Protein AF-A0A9P6IJ17-F1 (afdb_monomer_lite)

Structure (mmCIF, N/CA/C/O backbone):
data_AF-A0A9P6IJ17-F1
#
_entry.id   AF-A0A9P6IJ17-F1
#
loop_
_atom_site.group_PDB
_atom_site.id
_atom_site.type_symbol
_atom_site.label_atom_id
_atom_site.label_alt_id
_atom_site.label_comp_id
_atom_site.label_asym_id
_atom_site.label_entity_id
_atom_site.label_seq_id
_atom_site.pdbx_PDB_ins_code
_atom_site.Cartn_x
_atom_site.Cartn_y
_atom_site.Cartn_z
_atom_site.occupancy
_atom_site.B_iso_or_equiv
_atom_site.auth_seq_id
_atom_site.auth_comp_id
_atom_site.auth_asym_id
_atom_site.auth_atom_id
_atom_site.pdbx_PDB_model_num
ATOM 1 N N . THR A 1 1 ? -7.233 -4.844 2.425 1.00 83.69 1 THR A N 1
ATOM 2 C CA . THR A 1 1 ? -6.431 -4.882 1.190 1.00 83.69 1 THR A CA 1
ATOM 3 C C . THR A 1 1 ? -5.993 -3.486 0.821 1.00 83.69 1 THR A C 1
ATOM 5 O O . THR A 1 1 ? -6.788 -2.567 0.947 1.00 83.69 1 THR A O 1
ATOM 8 N N . PHE A 1 2 ? -4.740 -3.328 0.413 1.00 89.00 2 PHE A N 1
ATOM 9 C CA . PHE A 1 2 ? -4.174 -2.053 -0.026 1.00 89.00 2 PHE A CA 1
ATOM 10 C C . PHE A 1 2 ? -4.086 -2.003 -1.540 1.00 89.00 2 PHE A C 1
ATOM 12 O O . PHE A 1 2 ? -3.667 -2.998 -2.135 1.00 89.00 2 PHE A O 1
ATOM 19 N N . HIS A 1 3 ? -4.415 -0.854 -2.130 1.00 90.44 3 HIS A N 1
ATOM 20 C CA . HIS A 1 3 ? -4.224 -0.572 -3.551 1.00 90.44 3 HIS A CA 1
ATOM 21 C C . HIS A 1 3 ? -3.409 0.711 -3.737 1.00 90.44 3 HIS A C 1
ATOM 23 O O . HIS A 1 3 ? -3.832 1.797 -3.350 1.00 90.44 3 HIS A O 1
ATOM 29 N N . CYS A 1 4 ? -2.259 0.582 -4.389 1.00 90.88 4 CYS A N 1
ATOM 30 C CA . CYS A 1 4 ? -1.347 1.674 -4.692 1.00 90.88 4 CYS A CA 1
ATOM 31 C C . CYS A 1 4 ? -1.113 1.770 -6.193 1.00 90.88 4 CYS A C 1
ATOM 33 O O . CYS A 1 4 ? -0.964 0.757 -6.870 1.00 90.88 4 CYS A O 1
ATOM 35 N N . ILE A 1 5 ? -1.009 2.984 -6.708 1.00 90.56 5 ILE A N 1
ATOM 36 C CA . ILE A 1 5 ? -0.558 3.268 -8.061 1.00 90.56 5 ILE A CA 1
ATOM 37 C C . ILE A 1 5 ? 0.677 4.151 -7.952 1.00 90.56 5 ILE A C 1
ATOM 39 O O . ILE A 1 5 ? 0.656 5.234 -7.369 1.00 90.56 5 ILE A O 1
ATOM 43 N N . GLY A 1 6 ? 1.767 3.691 -8.538 1.00 84.44 6 GLY A N 1
ATOM 44 C CA . GLY A 1 6 ? 3.030 4.404 -8.562 1.00 84.44 6 GLY A CA 1
ATOM 45 C C . GLY A 1 6 ? 3.952 3.761 -9.580 1.00 84.44 6 GLY A C 1
ATOM 46 O O . GLY A 1 6 ? 3.756 2.608 -9.970 1.00 84.44 6 GLY A O 1
ATOM 47 N N . TYR A 1 7 ? 4.962 4.509 -10.008 1.00 80.12 7 TYR A N 1
ATOM 48 C CA . TYR A 1 7 ? 6.017 3.994 -10.873 1.00 80.12 7 TYR A CA 1
ATOM 49 C C . TYR A 1 7 ? 7.299 3.881 -10.055 1.00 80.12 7 TYR A C 1
ATOM 51 O O . TYR A 1 7 ? 7.708 4.885 -9.469 1.00 80.12 7 TYR A O 1
ATOM 59 N N . PRO A 1 8 ? 7.920 2.693 -9.979 1.00 75.44 8 PRO A N 1
ATOM 60 C CA . PRO A 1 8 ? 9.209 2.584 -9.330 1.00 75.44 8 PRO A CA 1
ATOM 61 C C . PRO A 1 8 ? 10.242 3.359 -10.154 1.00 75.44 8 PRO A C 1
ATOM 63 O O . PRO A 1 8 ? 10.245 3.321 -11.383 1.00 75.44 8 PRO A O 1
ATOM 66 N N . THR A 1 9 ? 11.135 4.058 -9.470 1.00 73.56 9 THR A N 1
ATOM 67 C CA . THR A 1 9 ? 12.235 4.845 -10.036 1.00 73.56 9 THR A CA 1
ATOM 68 C C . THR A 1 9 ? 13.386 3.980 -10.556 1.00 73.56 9 THR A C 1
ATOM 70 O O . THR A 1 9 ? 14.298 4.493 -11.203 1.00 73.56 9 THR A O 1
ATOM 73 N N . SER A 1 10 ? 13.353 2.662 -10.321 1.00 69.12 10 SER A N 1
ATOM 74 C CA . SER A 1 10 ? 14.353 1.712 -10.815 1.00 69.12 10 SER A CA 1
ATOM 75 C C . SER A 1 10 ? 13.727 0.517 -11.537 1.00 69.12 10 SER A C 1
ATOM 77 O O . SE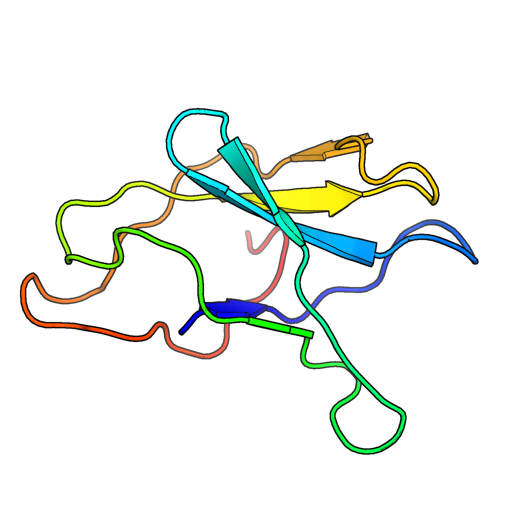R A 1 10 ? 12.624 0.077 -11.220 1.00 69.12 10 SER A O 1
ATOM 79 N N . THR A 1 11 ? 14.470 -0.058 -12.486 1.00 65.88 11 THR A N 1
ATOM 80 C CA . THR A 1 11 ? 14.045 -1.176 -13.351 1.00 65.88 11 THR A CA 1
ATOM 81 C C . THR A 1 11 ? 13.733 -2.471 -12.590 1.00 65.88 11 THR A C 1
ATOM 83 O O . THR A 1 11 ? 13.062 -3.348 -13.122 1.00 65.88 11 THR A O 1
ATOM 86 N N . GLY A 1 12 ? 14.220 -2.602 -11.352 1.00 68.88 12 GLY A N 1
ATOM 87 C CA . GLY A 1 12 ? 13.895 -3.698 -10.430 1.00 68.88 12 GLY A CA 1
ATOM 88 C C . GLY A 1 12 ? 13.109 -3.242 -9.198 1.00 68.88 12 GLY A C 1
ATOM 89 O O . GLY A 1 12 ? 13.040 -3.985 -8.218 1.00 68.88 12 GLY A O 1
ATOM 90 N N . GLY A 1 13 ? 12.594 -2.010 -9.213 1.00 75.00 13 GLY A N 1
ATOM 91 C CA . GLY A 1 13 ? 11.870 -1.431 -8.094 1.00 75.00 13 GLY A CA 1
ATOM 92 C C . GLY A 1 13 ? 10.471 -2.023 -7.945 1.00 75.00 13 GLY A C 1
ATOM 93 O O . GLY A 1 13 ? 9.863 -2.507 -8.900 1.00 75.00 13 GLY A O 1
ATOM 94 N N . ALA A 1 14 ? 9.966 -2.002 -6.719 1.00 91.25 14 ALA A N 1
ATOM 95 C CA . ALA A 1 14 ? 8.634 -2.477 -6.365 1.00 91.25 14 ALA A CA 1
ATOM 96 C C . ALA A 1 14 ? 7.972 -1.508 -5.383 1.00 91.25 14 ALA A C 1
ATOM 98 O O . ALA A 1 14 ? 8.625 -0.609 -4.860 1.00 91.25 14 ALA A O 1
ATOM 99 N N . PHE A 1 15 ? 6.691 -1.719 -5.086 1.00 94.69 15 PHE A N 1
ATOM 100 C CA . PHE A 1 15 ? 5.996 -0.978 -4.035 1.00 94.69 15 PHE A CA 1
ATOM 101 C C . PHE A 1 15 ? 5.712 -1.838 -2.810 1.00 94.69 15 PHE A C 1
ATOM 103 O O . PHE A 1 15 ? 5.597 -3.064 -2.882 1.00 94.69 15 PHE A O 1
ATOM 110 N N . GLY A 1 16 ? 5.581 -1.169 -1.673 1.00 94.81 16 GLY A N 1
ATOM 111 C CA . GLY A 1 16 ? 5.183 -1.741 -0.401 1.00 94.81 16 GLY A CA 1
ATOM 112 C C . GLY A 1 16 ? 4.317 -0.781 0.403 1.00 94.81 16 GLY A C 1
ATOM 113 O O . GLY A 1 16 ? 4.169 0.394 0.065 1.00 94.81 16 GLY A O 1
ATOM 114 N N . VAL A 1 17 ? 3.772 -1.298 1.494 1.00 94.56 17 VAL A N 1
ATOM 115 C CA . VAL A 1 17 ? 3.109 -0.522 2.542 1.00 94.56 17 VAL A CA 1
ATOM 116 C C . VAL A 1 17 ? 3.892 -0.713 3.828 1.00 94.56 17 VAL A C 1
ATOM 118 O O . VAL A 1 17 ? 4.201 -1.847 4.195 1.00 94.56 17 VAL A O 1
ATOM 121 N N . SER A 1 18 ? 4.208 0.385 4.504 1.00 94.25 18 SER A N 1
ATOM 122 C CA . SER A 1 18 ? 4.787 0.382 5.842 1.00 94.25 18 SER A CA 1
ATOM 123 C C . SER A 1 18 ? 3.693 0.630 6.874 1.00 94.25 18 SER A C 1
ATOM 125 O O . SER A 1 18 ? 2.988 1.637 6.801 1.00 94.25 18 SER A O 1
ATOM 127 N N . VAL A 1 19 ? 3.565 -0.279 7.841 1.00 92.38 19 VAL A N 1
ATOM 128 C CA . VAL A 1 19 ? 2.705 -0.131 9.023 1.00 92.38 19 VAL A CA 1
ATOM 129 C C . VAL A 1 19 ? 3.584 -0.293 10.253 1.00 92.38 19 VAL A C 1
ATOM 131 O O . VAL A 1 19 ? 4.192 -1.344 10.441 1.00 92.38 19 VAL A O 1
ATOM 134 N N . ALA A 1 20 ? 3.692 0.754 11.077 1.00 89.38 20 ALA A N 1
ATOM 135 C CA . ALA A 1 20 ? 4.557 0.768 12.265 1.00 89.38 20 ALA A CA 1
ATOM 136 C C . ALA A 1 20 ? 6.010 0.295 11.994 1.00 89.38 20 ALA A C 1
ATOM 138 O O . ALA A 1 20 ? 6.638 -0.339 12.839 1.00 89.38 20 ALA A O 1
ATOM 139 N N . GLY A 1 21 ? 6.543 0.576 10.797 1.00 88.88 21 GLY A N 1
ATOM 140 C CA . GLY A 1 21 ? 7.889 0.173 10.370 1.00 88.88 21 GLY A CA 1
ATOM 141 C C . GLY A 1 21 ? 7.993 -1.234 9.765 1.00 88.88 21 GLY A C 1
ATOM 142 O O . GLY A 1 21 ? 9.027 -1.561 9.184 1.00 88.88 21 GLY A O 1
ATOM 143 N N . ALA A 1 22 ? 6.941 -2.054 9.837 1.00 92.25 22 ALA A N 1
ATOM 144 C CA . ALA A 1 22 ? 6.881 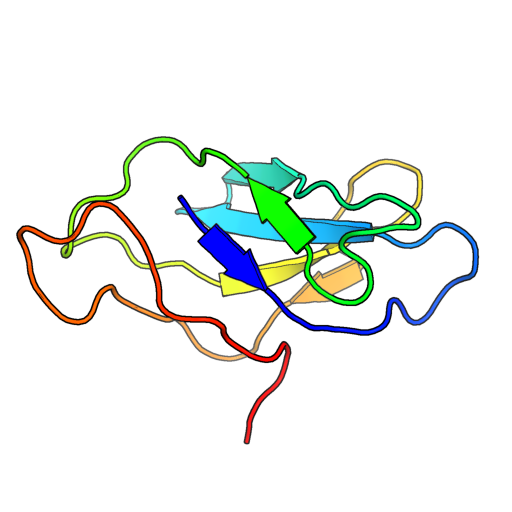-3.339 9.151 1.00 92.25 22 ALA A CA 1
ATOM 145 C C . ALA A 1 22 ? 6.436 -3.147 7.695 1.00 92.25 22 ALA A C 1
ATOM 147 O O . ALA A 1 22 ? 5.358 -2.613 7.427 1.00 92.25 22 ALA A O 1
ATOM 148 N N . ILE A 1 23 ? 7.263 -3.601 6.751 1.00 94.44 23 ILE A N 1
ATOM 149 C CA . ILE A 1 23 ? 6.994 -3.482 5.315 1.00 94.44 23 ILE A CA 1
ATOM 150 C C . ILE A 1 23 ? 6.286 -4.737 4.813 1.00 94.44 23 ILE A C 1
ATOM 152 O O . ILE A 1 23 ? 6.811 -5.845 4.910 1.00 94.44 23 ILE A O 1
ATOM 156 N N . THR A 1 24 ? 5.124 -4.546 4.194 1.00 94.31 24 THR A N 1
ATOM 157 C CA . THR A 1 24 ? 4.476 -5.562 3.361 1.00 94.31 24 THR A CA 1
ATOM 158 C C . THR A 1 24 ? 4.666 -5.200 1.895 1.00 94.31 24 THR A C 1
ATOM 160 O O . THR A 1 24 ? 4.235 -4.137 1.449 1.00 94.31 24 THR A O 1
ATOM 163 N N . LYS A 1 25 ? 5.312 -6.085 1.132 1.00 94.12 25 LYS A N 1
ATOM 164 C CA . LYS A 1 25 ? 5.501 -5.904 -0.310 1.00 94.12 25 LYS A CA 1
ATOM 165 C C . LYS A 1 25 ? 4.165 -6.063 -1.041 1.00 94.12 25 LYS A C 1
ATOM 167 O O . LYS A 1 25 ? 3.448 -7.035 -0.816 1.00 94.12 25 LYS A O 1
ATOM 172 N N . LEU A 1 26 ? 3.856 -5.121 -1.927 1.00 94.19 26 LEU A N 1
ATOM 173 C CA . LEU A 1 26 ? 2.714 -5.206 -2.830 1.00 94.19 26 LEU A CA 1
ATOM 174 C C . LEU A 1 26 ? 3.102 -5.964 -4.103 1.00 94.19 26 LEU A C 1
ATOM 176 O O . LEU A 1 26 ? 4.277 -6.089 -4.456 1.00 94.19 26 LEU A O 1
ATOM 180 N N . THR A 1 27 ? 2.097 -6.456 -4.814 1.00 92.69 27 THR A N 1
ATOM 181 C CA . THR A 1 27 ? 2.255 -7.240 -6.040 1.00 92.69 27 THR A CA 1
ATOM 182 C C . THR A 1 27 ? 1.448 -6.640 -7.183 1.00 92.69 27 THR A C 1
ATOM 184 O O . THR A 1 27 ? 0.405 -6.026 -6.970 1.00 92.69 27 THR A O 1
ATOM 187 N N . THR A 1 28 ? 1.941 -6.814 -8.404 1.00 91.94 28 THR A N 1
ATOM 188 C CA . THR A 1 28 ? 1.243 -6.482 -9.648 1.00 91.94 28 THR A CA 1
ATOM 189 C C . THR A 1 28 ? 1.636 -7.505 -10.717 1.00 91.94 28 THR A C 1
ATOM 191 O O . THR A 1 28 ? 2.592 -8.261 -10.532 1.00 91.94 28 THR A O 1
ATOM 194 N N . ASN A 1 29 ? 0.907 -7.546 -11.825 1.00 90.50 29 ASN A N 1
ATOM 195 C CA . ASN A 1 29 ? 1.221 -8.323 -13.018 1.00 90.50 29 ASN A CA 1
ATOM 196 C C . ASN A 1 29 ? 0.846 -7.518 -14.276 1.00 90.50 29 ASN A C 1
ATOM 198 O O . ASN A 1 29 ? 0.318 -6.411 -14.174 1.00 90.50 29 ASN A O 1
ATOM 202 N N . GLU A 1 30 ? 1.089 -8.078 -15.462 1.00 90.12 30 GLU A N 1
ATOM 203 C CA . GLU A 1 30 ? 0.851 -7.405 -16.751 1.00 90.12 30 GLU A CA 1
ATOM 204 C C . GLU A 1 30 ? -0.597 -6.926 -16.949 1.00 90.12 30 GLU A C 1
ATOM 206 O O . GLU A 1 30 ? -0.828 -5.953 -17.659 1.00 90.12 30 GLU A O 1
ATOM 211 N N . THR A 1 31 ? -1.572 -7.571 -16.301 1.00 92.88 31 THR A N 1
ATOM 212 C CA . THR A 1 31 ? -3.000 -7.221 -16.416 1.00 92.88 31 THR A CA 1
ATOM 213 C C . THR A 1 31 ? -3.469 -6.215 -15.370 1.00 92.88 31 THR A C 1
ATOM 215 O O . THR A 1 31 ? -4.470 -5.536 -15.582 1.00 92.88 31 THR A O 1
ATOM 218 N N . THR A 1 32 ? -2.771 -6.121 -14.236 1.00 88.12 32 THR A N 1
ATOM 219 C CA . THR A 1 32 ? -3.136 -5.219 -13.135 1.00 88.12 32 THR A CA 1
ATOM 220 C C . THR A 1 32 ? -2.287 -3.959 -13.109 1.00 88.12 32 THR A C 1
ATOM 222 O O . THR A 1 32 ? -2.656 -3.004 -12.433 1.00 88.12 32 THR A O 1
ATOM 225 N N . PHE A 1 33 ? -1.157 -3.936 -13.819 1.00 85.56 33 PHE A N 1
ATOM 226 C CA . PHE A 1 33 ? -0.309 -2.758 -13.927 1.00 85.56 33 PHE A CA 1
ATOM 227 C C . PHE A 1 33 ? -1.115 -1.561 -14.474 1.00 85.56 33 PHE A C 1
ATOM 229 O O . PHE A 1 33 ? -1.838 -1.718 -15.459 1.00 85.56 33 PHE A O 1
ATOM 236 N N . PRO A 1 34 ? -1.016 -0.360 -13.865 1.00 88.62 34 PRO A N 1
ATOM 237 C CA . PRO A 1 34 ? -0.032 0.071 -12.862 1.00 88.62 34 PRO A CA 1
ATOM 238 C C . PRO A 1 34 ? -0.469 -0.093 -11.394 1.00 88.62 34 PRO A C 1
ATOM 240 O O . PRO A 1 34 ? 0.173 0.459 -10.502 1.00 88.62 34 PRO A O 1
ATOM 243 N N . VAL A 1 35 ? -1.557 -0.814 -11.118 1.00 92.00 35 VAL A N 1
ATOM 244 C CA . VAL A 1 35 ? -2.061 -1.030 -9.757 1.00 92.00 35 VAL A CA 1
ATOM 245 C C . VAL A 1 35 ? -1.253 -2.123 -9.062 1.00 92.00 35 VAL A C 1
ATOM 247 O O . VAL A 1 35 ? -1.174 -3.264 -9.519 1.00 92.00 35 VAL A O 1
ATOM 250 N N . TRP A 1 36 ? -0.678 -1.773 -7.921 1.00 93.88 36 TRP A N 1
ATOM 251 C CA . TRP A 1 36 ? -0.021 -2.667 -6.980 1.00 93.88 36 TRP A CA 1
ATOM 252 C C . TRP A 1 36 ? -0.949 -2.936 -5.802 1.00 93.88 36 TRP A C 1
ATOM 254 O O . TRP A 1 36 ? -1.562 -2.018 -5.261 1.00 93.88 36 TRP A O 1
ATOM 264 N N . SER A 1 37 ? -1.049 -4.194 -5.384 1.00 93.75 37 SER A N 1
ATOM 265 C CA . SER A 1 37 ? -1.993 -4.600 -4.345 1.00 93.75 37 SER A CA 1
ATOM 266 C C . SER A 1 37 ? -1.449 -5.668 -3.404 1.00 93.75 37 SER A C 1
ATOM 268 O O . SER A 1 37 ? -0.493 -6.383 -3.721 1.00 93.75 37 SER A O 1
ATOM 270 N N . GLY A 1 38 ? -2.053 -5.770 -2.221 1.00 92.81 38 GLY A N 1
ATOM 271 C CA . GLY A 1 38 ? -1.697 -6.797 -1.250 1.00 92.81 38 GLY A CA 1
ATOM 272 C C . GLY A 1 38 ? -2.587 -6.825 -0.012 1.00 92.81 38 GLY A C 1
ATOM 273 O O . GLY A 1 38 ? -3.232 -5.838 0.361 1.00 92.81 38 GLY A O 1
ATOM 274 N N . SER A 1 39 ? -2.593 -7.982 0.645 1.00 91.75 39 SER A N 1
ATOM 275 C CA . SER A 1 39 ? -3.165 -8.158 1.978 1.00 91.75 39 SER A CA 1
ATOM 276 C C . SER A 1 39 ? -2.107 -7.810 3.012 1.00 91.75 39 SER A C 1
ATOM 278 O O . SER A 1 39 ? -1.144 -8.547 3.202 1.00 91.75 39 SER A O 1
ATOM 280 N N . VAL A 1 40 ? -2.282 -6.671 3.668 1.00 89.75 40 VAL A N 1
ATOM 281 C CA . VAL A 1 40 ? -1.368 -6.187 4.704 1.00 89.75 40 VAL A CA 1
ATOM 282 C C . VAL A 1 40 ? -2.012 -6.460 6.066 1.00 89.75 40 VAL A C 1
ATOM 284 O O . VAL A 1 40 ? -3.199 -6.165 6.240 1.00 89.75 40 VAL A O 1
ATOM 287 N N . PRO A 1 41 ? -1.278 -7.038 7.027 1.00 85.50 41 PRO A N 1
ATOM 288 C CA . PRO A 1 41 ? -1.808 -7.310 8.356 1.00 85.50 41 PRO A CA 1
ATOM 289 C C . PRO A 1 41 ? -2.262 -6.041 9.083 1.00 85.50 41 PRO A C 1
ATOM 291 O O . PRO A 1 41 ? -1.638 -4.989 8.976 1.00 85.50 41 PRO A O 1
ATOM 294 N N . GLY A 1 42 ? -3.327 -6.168 9.875 1.00 74.06 42 GLY A N 1
ATOM 295 C CA . GLY A 1 42 ? -3.758 -5.107 10.783 1.00 74.06 42 GLY A CA 1
ATOM 296 C C . GLY A 1 42 ? -4.559 -3.974 10.141 1.00 74.06 42 GLY A C 1
ATOM 297 O O . GLY A 1 42 ? -4.644 -2.924 10.748 1.00 74.06 42 GLY A O 1
ATOM 298 N N . THR A 1 43 ? -5.179 -4.137 8.967 1.00 65.88 43 THR A N 1
ATOM 299 C CA . THR A 1 43 ? -6.078 -3.110 8.396 1.00 65.88 43 THR A CA 1
ATOM 300 C C . THR A 1 43 ? -7.356 -2.934 9.220 1.00 65.88 43 THR A C 1
ATOM 302 O O . THR A 1 43 ? -8.392 -3.510 8.898 1.00 65.88 43 THR A O 1
ATOM 305 N N . THR A 1 44 ? -7.284 -2.153 10.290 1.00 70.38 44 THR A N 1
ATOM 306 C CA . THR A 1 44 ? -8.432 -1.535 10.962 1.00 70.38 44 THR A CA 1
ATOM 307 C C . THR A 1 44 ? -8.352 -0.031 10.720 1.00 70.38 44 THR A C 1
ATOM 309 O O . THR A 1 44 ? -7.261 0.491 10.483 1.00 70.38 44 THR A O 1
ATOM 312 N N . GLY A 1 45 ? -9.456 0.719 10.796 1.00 66.94 45 GLY A N 1
ATOM 313 C CA . GLY A 1 45 ? -9.384 2.158 10.489 1.00 66.94 45 GLY A CA 1
ATOM 314 C C . GLY A 1 45 ? -8.630 3.019 11.509 1.00 66.94 45 GLY A C 1
ATOM 315 O O . GLY A 1 45 ? -8.537 4.230 11.343 1.00 66.94 45 GLY A O 1
ATOM 316 N N . THR A 1 46 ? -8.043 2.411 12.541 1.00 77.06 46 THR A N 1
ATOM 317 C CA . THR A 1 46 ? -7.068 3.058 13.430 1.00 77.06 46 THR A CA 1
ATOM 318 C C . THR A 1 46 ? -5.631 2.966 12.919 1.00 77.06 46 THR A C 1
ATOM 320 O O . THR A 1 46 ? -4.755 3.611 13.490 1.00 77.06 46 THR A O 1
ATOM 323 N N . VAL A 1 47 ? -5.356 2.151 11.896 1.00 85.81 47 VAL A N 1
ATOM 324 C CA . VAL A 1 47 ? -3.993 1.941 11.411 1.00 85.81 47 VAL A CA 1
ATOM 325 C C . VAL A 1 47 ? -3.518 3.095 10.545 1.00 85.81 47 VAL A C 1
ATOM 327 O O . VAL A 1 47 ? -4.144 3.471 9.553 1.00 85.81 47 VAL A O 1
ATOM 330 N N . GLU A 1 48 ? -2.364 3.622 10.943 1.00 91.00 48 GLU A N 1
ATOM 331 C CA . GLU A 1 48 ? -1.566 4.548 10.160 1.00 91.00 48 GLU A CA 1
ATOM 332 C C . GLU A 1 48 ? -0.612 3.771 9.259 1.00 91.00 48 GLU A C 1
ATOM 334 O O . GLU A 1 48 ? 0.073 2.842 9.699 1.00 91.00 48 GLU A O 1
ATOM 339 N N . TYR A 1 49 ? -0.572 4.159 7.991 1.00 92.81 49 TYR A N 1
ATOM 340 C CA . TYR A 1 49 ? 0.272 3.522 6.990 1.00 92.81 49 TYR A CA 1
ATOM 341 C C . TYR A 1 49 ? 0.878 4.544 6.035 1.00 92.81 49 TYR A C 1
ATOM 343 O O . TYR A 1 49 ? 0.399 5.669 5.914 1.00 92.81 49 TYR A O 1
ATOM 351 N N . SER A 1 50 ? 1.921 4.140 5.323 1.00 94.19 50 SER A N 1
ATOM 352 C CA . SER A 1 50 ? 2.480 4.897 4.204 1.00 94.19 50 SER A CA 1
ATOM 353 C C . SER A 1 50 ? 2.898 3.954 3.087 1.00 94.19 50 SER A C 1
ATOM 355 O O . SER A 1 50 ? 3.298 2.812 3.338 1.00 94.19 50 SER A O 1
ATOM 357 N N . TYR A 1 51 ? 2.813 4.415 1.841 1.00 94.69 51 TYR A N 1
ATOM 358 C CA . TYR A 1 51 ? 3.427 3.682 0.741 1.00 94.69 51 TYR A CA 1
ATOM 359 C C . TYR A 1 51 ? 4.941 3.899 0.741 1.00 94.69 51 TYR A C 1
ATOM 361 O O . TYR A 1 51 ? 5.451 4.965 1.102 1.00 94.69 51 TYR A O 1
ATOM 369 N N . VAL A 1 52 ? 5.662 2.864 0.325 1.00 94.62 52 VAL A N 1
ATOM 370 C CA . VAL A 1 52 ? 7.116 2.876 0.186 1.00 94.62 52 VAL A CA 1
ATOM 371 C C . VAL A 1 52 ? 7.509 2.299 -1.164 1.00 94.62 52 VAL A C 1
ATOM 373 O O . VAL A 1 52 ? 6.937 1.313 -1.630 1.00 94.62 52 VAL A O 1
ATOM 376 N N . GLU A 1 53 ? 8.507 2.906 -1.784 1.00 94.19 53 GLU A N 1
ATOM 377 C CA . GLU A 1 53 ? 9.211 2.320 -2.911 1.00 94.19 53 GLU A CA 1
ATOM 378 C C . GLU A 1 53 ? 10.331 1.425 -2.384 1.00 94.19 53 GLU A C 1
ATOM 380 O O . GLU A 1 53 ? 11.083 1.809 -1.486 1.00 94.19 53 GLU A O 1
ATOM 385 N N . LEU A 1 54 ? 10.445 0.228 -2.947 1.00 92.62 54 LEU A N 1
ATOM 386 C CA . LEU A 1 54 ? 11.382 -0.807 -2.544 1.00 92.62 54 LEU A CA 1
ATOM 387 C C . LEU A 1 54 ? 12.426 -1.044 -3.634 1.00 92.62 54 LEU A C 1
ATOM 389 O O . LEU A 1 54 ? 12.099 -1.075 -4.821 1.00 92.62 54 LEU A O 1
ATOM 393 N N . ASN A 1 55 ? 13.666 -1.312 -3.229 1.00 89.56 55 ASN A N 1
ATOM 394 C CA . ASN A 1 55 ? 14.665 -1.898 -4.122 1.00 89.56 55 ASN A CA 1
ATOM 395 C C . ASN A 1 55 ? 14.412 -3.404 -4.355 1.00 89.56 55 ASN A C 1
ATOM 397 O O . ASN A 1 55 ? 13.510 -4.010 -3.769 1.00 89.56 55 ASN A O 1
ATOM 401 N N . SER A 1 56 ? 15.254 -4.035 -5.177 1.00 85.12 56 SER A N 1
ATOM 402 C CA . SER A 1 56 ? 15.185 -5.476 -5.471 1.00 85.12 56 SER A CA 1
ATOM 403 C C . SER A 1 56 ? 15.336 -6.371 -4.232 1.00 85.12 56 SER A C 1
ATOM 405 O O . SER A 1 56 ? 14.802 -7.479 -4.213 1.00 85.12 56 SER A O 1
ATOM 407 N N . GLY A 1 57 ? 16.009 -5.885 -3.185 1.00 86.94 57 GLY A N 1
ATOM 408 C CA . GLY A 1 57 ? 16.143 -6.551 -1.888 1.00 86.94 57 GLY A CA 1
ATOM 409 C C . GLY A 1 57 ? 14.945 -6.362 -0.950 1.00 86.94 57 GLY A C 1
ATOM 410 O O . GLY A 1 57 ? 14.966 -6.877 0.164 1.00 86.94 57 GLY A O 1
ATOM 411 N N . GLY A 1 58 ? 13.910 -5.621 -1.361 1.00 87.50 58 GLY A N 1
ATOM 412 C CA . GLY A 1 58 ? 12.730 -5.342 -0.537 1.00 87.50 58 GLY A CA 1
ATOM 413 C C . GLY A 1 58 ? 12.949 -4.276 0.540 1.00 87.50 58 GLY 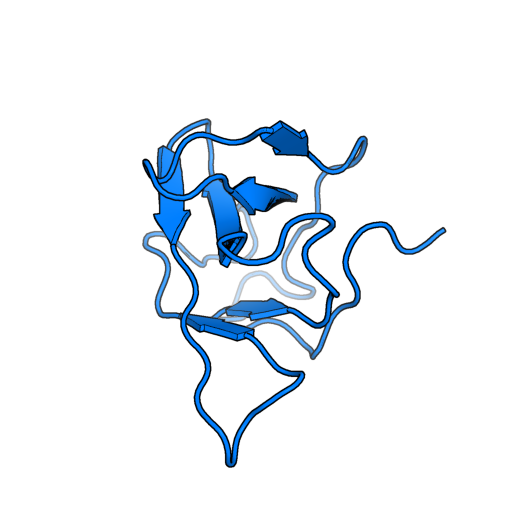A C 1
ATOM 414 O O . GLY A 1 58 ? 12.098 -4.111 1.410 1.00 87.50 58 GLY A O 1
ATOM 415 N N . THR A 1 59 ? 14.067 -3.548 0.503 1.00 90.56 59 THR A N 1
ATOM 416 C CA . THR A 1 59 ? 14.325 -2.423 1.413 1.00 90.56 59 THR A CA 1
ATOM 417 C C . THR A 1 59 ? 13.704 -1.147 0.858 1.00 90.56 59 THR A C 1
ATOM 419 O O . THR A 1 59 ? 13.830 -0.881 -0.338 1.00 90.56 59 THR A O 1
ATOM 422 N N . ALA A 1 60 ? 13.074 -0.345 1.721 1.00 92.69 60 ALA A N 1
ATOM 423 C CA . ALA A 1 60 ? 12.539 0.955 1.333 1.00 92.69 60 ALA A CA 1
ATOM 424 C C . ALA A 1 60 ? 13.665 1.915 0.916 1.00 92.69 60 ALA A C 1
ATOM 426 O O . ALA A 1 60 ? 14.583 2.178 1.692 1.00 92.69 60 ALA A O 1
ATOM 427 N N . VAL A 1 61 ? 13.582 2.434 -0.308 1.00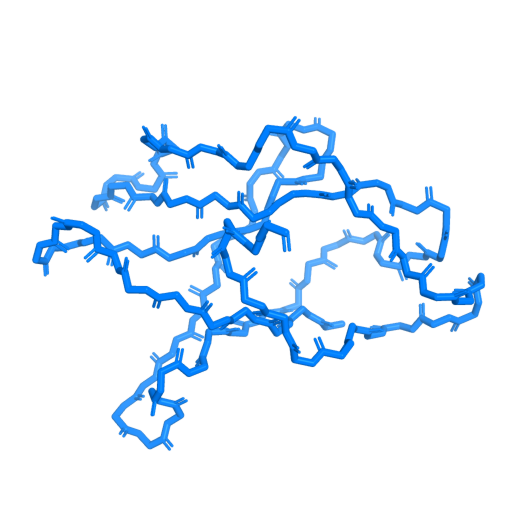 92.44 61 VAL A N 1
ATOM 428 C CA . VAL A 1 61 ? 14.486 3.464 -0.850 1.00 92.44 61 VAL A CA 1
ATOM 429 C C . VAL A 1 61 ? 13.840 4.842 -0.871 1.00 92.44 61 VAL A C 1
ATOM 431 O O . VAL A 1 61 ? 14.531 5.855 -0.897 1.00 92.44 61 VAL A O 1
ATOM 434 N N . THR A 1 62 ? 12.511 4.903 -0.852 1.00 92.12 62 THR A N 1
ATOM 435 C CA . THR A 1 62 ? 11.747 6.145 -0.740 1.00 92.12 62 THR A CA 1
ATOM 436 C C . THR A 1 62 ? 10.457 5.854 0.014 1.00 92.12 62 THR A C 1
ATOM 438 O O . THR A 1 62 ? 9.815 4.833 -0.217 1.00 92.12 62 THR A O 1
ATOM 441 N N . SER A 1 63 ? 10.072 6.759 0.908 1.00 92.75 63 SER A N 1
ATOM 442 C CA . SER A 1 63 ? 8.841 6.667 1.696 1.00 92.75 63 SER A CA 1
ATOM 443 C C . SER A 1 63 ? 8.012 7.924 1.492 1.00 92.75 63 SER A C 1
ATOM 445 O O . SER A 1 63 ? 8.564 9.004 1.265 1.00 92.75 63 SER A O 1
ATOM 447 N N . GLU A 1 64 ? 6.691 7.810 1.597 1.00 93.38 64 GLU A N 1
ATOM 448 C CA . GLU A 1 64 ? 5.853 9.004 1.695 1.00 93.38 64 GLU A CA 1
ATOM 449 C C . GLU A 1 64 ? 6.211 9.818 2.943 1.00 93.38 64 GLU A C 1
ATOM 451 O O . GLU A 1 64 ? 6.529 9.275 4.002 1.00 93.38 64 GLU A O 1
ATOM 456 N N . THR A 1 65 ? 6.144 11.143 2.818 1.00 92.25 65 THR A N 1
ATOM 457 C CA . THR A 1 65 ? 6.419 12.086 3.914 1.00 92.25 65 THR A CA 1
ATOM 458 C C . THR A 1 65 ? 5.201 12.331 4.804 1.00 92.25 65 THR A C 1
ATOM 460 O O . THR A 1 65 ? 5.247 13.174 5.697 1.00 92.25 65 THR A O 1
ATOM 463 N N . PHE A 1 66 ? 4.096 11.639 4.539 1.00 93.44 66 PHE A N 1
ATOM 464 C CA . PHE A 1 66 ? 2.848 11.720 5.283 1.00 93.44 66 PHE A CA 1
ATOM 465 C C . PHE A 1 66 ? 2.330 10.314 5.577 1.00 93.44 66 PHE A C 1
ATOM 467 O O . PHE A 1 66 ? 2.661 9.350 4.885 1.00 93.44 66 PHE A O 1
ATOM 474 N N . VAL A 1 67 ? 1.501 10.218 6.612 1.00 92.00 67 VAL A N 1
ATOM 475 C CA . VAL A 1 67 ? 0.780 8.994 6.954 1.00 92.00 67 VAL A CA 1
ATOM 476 C C . VAL A 1 67 ? -0.65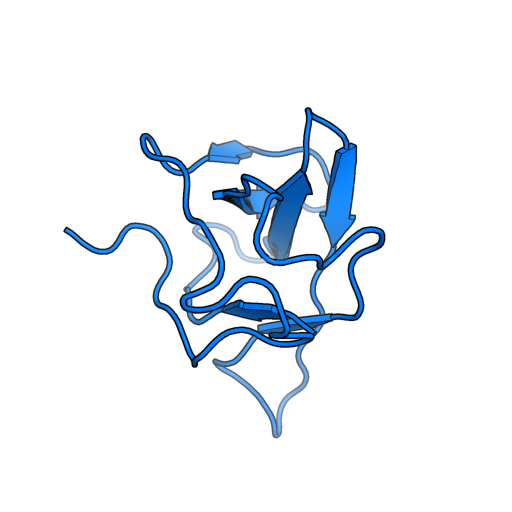1 9.072 6.443 1.00 92.00 67 VAL A C 1
ATOM 478 O O . VAL A 1 67 ? -1.248 10.145 6.341 1.00 92.00 67 VAL A O 1
ATOM 481 N N . ARG A 1 68 ? -1.203 7.911 6.128 1.00 91.75 68 ARG A N 1
ATOM 482 C CA . ARG A 1 68 ? -2.573 7.698 5.677 1.00 91.75 68 ARG A CA 1
ATOM 483 C C . ARG A 1 68 ? -3.340 6.920 6.736 1.00 91.75 68 ARG A C 1
ATOM 485 O O . ARG A 1 68 ? -2.743 6.256 7.581 1.00 91.75 68 ARG A O 1
ATOM 492 N N . LYS A 1 69 ? -4.664 6.999 6.665 1.00 90.00 69 LYS A N 1
ATOM 493 C CA . LYS A 1 69 ? -5.612 6.240 7.488 1.00 90.00 69 LYS A CA 1
ATOM 494 C C . LYS A 1 69 ? -6.707 5.707 6.579 1.00 90.00 69 LYS A C 1
ATOM 496 O O . LYS A 1 69 ? -6.908 6.247 5.491 1.00 90.00 69 LYS A O 1
ATOM 501 N N . LEU A 1 70 ? -7.389 4.647 7.002 1.00 88.56 70 LEU A N 1
ATOM 502 C CA . LEU A 1 70 ? -8.625 4.263 6.321 1.00 88.56 70 LEU A CA 1
ATOM 503 C C . LEU A 1 70 ? -9.693 5.329 6.576 1.00 88.56 70 LEU A C 1
ATOM 505 O O . LEU A 1 70 ? -9.641 6.039 7.584 1.00 88.56 70 LEU A O 1
ATOM 509 N N . ASN A 1 71 ? -10.648 5.444 5.657 1.00 86.56 71 ASN A N 1
ATOM 510 C CA . ASN A 1 71 ? -11.671 6.481 5.725 1.00 86.56 71 ASN A CA 1
ATOM 511 C C . ASN A 1 71 ? -12.627 6.240 6.903 1.00 86.56 71 ASN A C 1
ATOM 513 O O . ASN A 1 71 ? -13.068 7.196 7.539 1.00 86.56 71 ASN A O 1
ATOM 517 N N . GLN A 1 72 ? -12.929 4.973 7.201 1.00 85.69 72 GLN A N 1
ATOM 518 C CA . GLN A 1 72 ? -13.789 4.546 8.303 1.00 85.69 72 GLN A CA 1
ATOM 519 C C . GLN A 1 72 ? -13.108 3.489 9.179 1.00 85.69 72 GLN A C 1
ATOM 521 O O . GLN A 1 72 ? -12.281 2.696 8.729 1.00 85.69 72 GLN A O 1
ATOM 526 N N . THR A 1 73 ? -13.503 3.420 10.455 1.00 80.81 73 THR A N 1
ATOM 527 C CA . THR A 1 73 ? -12.966 2.449 11.431 1.00 80.81 73 THR A CA 1
ATOM 528 C C . THR A 1 73 ? -13.254 0.994 11.066 1.00 80.81 73 THR A C 1
ATOM 530 O O . THR A 1 73 ? -12.493 0.107 11.454 1.00 80.81 73 THR A O 1
ATOM 533 N N . THR A 1 74 ? -14.327 0.765 10.310 1.00 84.44 74 THR A N 1
ATOM 534 C CA . THR A 1 74 ? -14.793 -0.545 9.841 1.00 84.44 74 THR A CA 1
ATOM 535 C C . THR A 1 74 ? -14.208 -0.965 8.498 1.00 84.44 74 THR A C 1
ATOM 537 O O . THR A 1 74 ? -14.465 -2.086 8.063 1.00 84.44 74 THR A O 1
ATOM 540 N N . ASP A 1 75 ? -13.467 -0.087 7.822 1.00 86.06 75 ASP A N 1
ATOM 541 C CA . ASP A 1 75 ? -12.906 -0.408 6.517 1.00 86.06 75 ASP A CA 1
ATOM 542 C C . ASP A 1 75 ? -11.879 -1.531 6.643 1.00 86.06 75 ASP A C 1
ATOM 544 O O . ASP A 1 75 ? -11.038 -1.558 7.544 1.00 86.06 75 ASP A O 1
ATOM 548 N N . THR A 1 76 ? -11.931 -2.456 5.692 1.00 85.25 76 THR A N 1
ATOM 549 C CA . THR A 1 76 ? -10.944 -3.529 5.543 1.00 85.25 76 THR A CA 1
ATOM 550 C C . THR A 1 76 ? -10.125 -3.365 4.267 1.00 85.25 76 THR A C 1
ATOM 552 O O . THR A 1 76 ? -9.297 -4.222 3.955 1.00 85.25 76 THR A O 1
ATOM 555 N N . PHE A 1 77 ? -10.344 -2.292 3.502 1.00 86.44 77 PHE A N 1
ATOM 556 C CA . PHE A 1 77 ? -9.639 -1.967 2.266 1.00 86.44 77 PHE A CA 1
ATOM 557 C C . PHE A 1 77 ? -9.475 -0.455 2.088 1.00 86.44 77 PHE A C 1
ATOM 559 O O . PHE A 1 77 ? -10.188 0.327 2.709 1.00 86.44 77 PHE A O 1
ATOM 566 N N . THR A 1 78 ? -8.516 -0.059 1.253 1.00 87.75 78 THR A N 1
ATOM 567 C CA . THR A 1 78 ? -8.333 1.332 0.820 1.00 87.75 78 THR A CA 1
ATOM 568 C C . THR A 1 78 ? -9.005 1.560 -0.529 1.00 87.75 78 THR A C 1
ATOM 570 O O . THR A 1 78 ? -9.188 0.622 -1.310 1.00 87.75 78 THR A O 1
ATOM 573 N N . ASP A 1 79 ? -9.279 2.822 -0.850 1.00 87.62 79 ASP A N 1
ATOM 574 C CA . ASP A 1 79 ? -9.474 3.231 -2.240 1.00 87.62 79 ASP A CA 1
ATOM 575 C C . ASP A 1 79 ? -8.177 3.034 -3.049 1.00 87.62 79 ASP A C 1
ATOM 577 O O . ASP A 1 79 ? -7.106 2.757 -2.496 1.00 87.62 79 ASP A O 1
ATOM 581 N N . ASN A 1 80 ? -8.261 3.190 -4.372 1.00 88.25 80 ASN A N 1
ATOM 582 C CA . ASN A 1 80 ? -7.063 3.275 -5.202 1.00 88.25 80 ASN A CA 1
ATOM 583 C C . ASN A 1 80 ? -6.350 4.597 -4.925 1.00 88.25 80 ASN A C 1
ATOM 585 O O . ASN A 1 80 ? -6.901 5.676 -5.151 1.00 88.25 80 ASN A O 1
ATOM 589 N N . GLU A 1 81 ? -5.105 4.513 -4.476 1.00 91.06 81 GLU A N 1
ATOM 590 C CA . GLU A 1 81 ? -4.334 5.680 -4.074 1.00 91.06 81 GLU A CA 1
ATOM 591 C C . GLU A 1 81 ? -3.036 5.812 -4.864 1.00 91.06 81 GLU A C 1
ATOM 593 O O . GLU A 1 81 ? -2.411 4.823 -5.228 1.00 91.06 81 GLU A O 1
ATOM 598 N N . PHE A 1 82 ? -2.595 7.050 -5.094 1.00 92.38 82 PHE A N 1
ATOM 599 C CA . PHE A 1 82 ? -1.335 7.328 -5.780 1.00 92.38 82 PHE A CA 1
ATOM 600 C C . PHE A 1 82 ? -0.197 7.567 -4.790 1.00 92.38 82 PHE A C 1
ATOM 602 O O . PHE A 1 82 ? -0.367 8.333 -3.833 1.00 92.38 82 PHE A O 1
ATOM 609 N N . PHE A 1 83 ? 0.956 6.948 -5.052 1.00 92.81 83 PHE A N 1
ATOM 610 C CA . PHE A 1 83 ? 2.201 7.192 -4.327 1.00 92.81 83 PHE A CA 1
ATOM 611 C C . PHE A 1 83 ? 2.643 8.649 -4.485 1.00 92.81 83 PHE A C 1
ATOM 613 O O . PHE A 1 83 ? 2.622 9.186 -5.592 1.00 92.81 83 PHE A O 1
ATOM 620 N N . GLN A 1 84 ? 3.045 9.283 -3.379 1.00 87.38 84 GLN A N 1
ATOM 621 C CA . GLN A 1 84 ? 3.482 10.686 -3.349 1.00 87.38 84 GLN A CA 1
ATOM 622 C C . GLN A 1 84 ? 2.458 11.672 -3.932 1.00 87.38 84 GLN A C 1
ATOM 624 O O . GLN A 1 84 ? 2.828 12.689 -4.530 1.00 87.38 84 GLN A O 1
ATOM 629 N N . ARG A 1 85 ? 1.157 11.408 -3.742 1.00 85.25 85 ARG A N 1
ATOM 630 C CA . ARG A 1 85 ? 0.139 12.426 -4.030 1.00 85.25 85 ARG A CA 1
ATOM 631 C C . ARG A 1 85 ? 0.451 13.703 -3.235 1.00 85.25 85 ARG A C 1
ATOM 633 O O .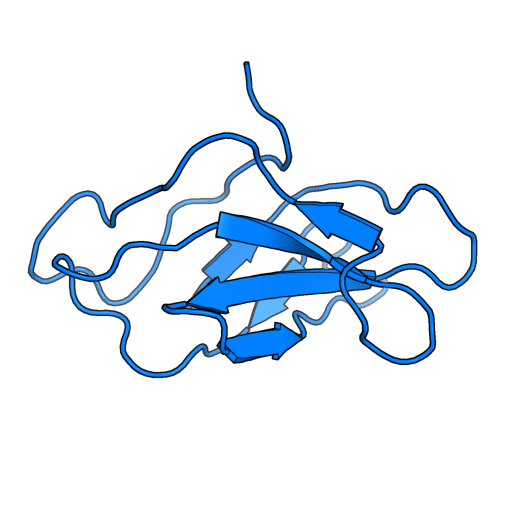 ARG A 1 85 ? 0.850 13.620 -2.072 1.00 85.25 85 ARG A O 1
ATOM 640 N N . LYS A 1 86 ? 0.292 14.853 -3.886 1.00 67.50 86 LYS A N 1
ATOM 641 C CA . LYS A 1 86 ? 0.403 16.178 -3.268 1.00 67.50 86 LYS A CA 1
ATOM 642 C C . LYS A 1 86 ? -0.970 16.686 -2.868 1.00 67.50 86 LYS A C 1
ATOM 644 O O . LYS A 1 86 ? -1.925 16.390 -3.621 1.00 67.50 86 LYS A O 1
#

Secondary structure (DSSP, 8-state):
-EEEE---SSTT-EEEEEETTEEEE-B--TTTTTEEEE--TT-STT--EEEEEE-TTS-EEEE-SS-B--SSTT-SSPPEEETT--

Sequence (86 aa):
TFHCIGYPTSTGGAFGVSVAGAITKLTTNETTFPVWSGSVPGTTGTVEYSYVELNSGGTAVTSETFVRKLNQTTDTFTDNEFFQRK

Radius of gyration: 12.04 Å; chains: 1; bounding box: 31×24×30 Å

pLDDT: mean 87.52, std 7.62, range [65.88, 94.81]

Organism: NCBI:txid1440133

Foldseek 3Di:
DEKEFEDAPDPLKFKWKAWPNDTDTWDDDPVRPPITDDQDPDQFQVTWMWMFMAGNVRDGPDIAPDIDGAPDRHDRYHDHYYHNDD